Protein AF-A0A392M9M8-F1 (afdb_monomer_lite)

Structure (mmCIF, N/CA/C/O backbone):
data_AF-A0A392M9M8-F1
#
_entry.id   AF-A0A392M9M8-F1
#
loop_
_atom_site.group_PDB
_atom_site.id
_atom_site.type_symbol
_atom_site.label_atom_id
_atom_site.label_alt_id
_atom_site.label_comp_id
_atom_site.label_asym_id
_atom_site.label_entity_id
_atom_site.label_seq_id
_atom_site.pdbx_PDB_ins_code
_atom_site.Cartn_x
_atom_site.Cartn_y
_atom_site.Cartn_z
_atom_site.occupancy
_atom_site.B_iso_or_equiv
_atom_site.auth_seq_id
_atom_site.auth_comp_id
_atom_site.auth_asym_id
_atom_site.auth_atom_id
_atom_site.pdbx_PDB_model_num
ATOM 1 N N . MET A 1 1 ? 6.129 -11.239 3.340 1.00 81.81 1 MET A N 1
ATOM 2 C CA . MET A 1 1 ? 4.836 -10.619 2.995 1.00 81.81 1 MET A CA 1
ATOM 3 C C . MET A 1 1 ? 3.691 -11.308 3.722 1.00 81.81 1 MET A C 1
ATOM 5 O O . MET A 1 1 ? 3.156 -10.703 4.631 1.00 81.81 1 MET A O 1
ATOM 9 N N . ILE A 1 2 ? 3.399 -12.589 3.466 1.00 89.81 2 ILE A N 1
ATOM 10 C CA . ILE A 1 2 ? 2.234 -13.267 4.077 1.00 89.81 2 ILE A CA 1
ATOM 11 C C . ILE A 1 2 ? 2.321 -13.390 5.612 1.00 89.81 2 ILE A C 1
ATOM 13 O O . ILE A 1 2 ? 1.379 -13.025 6.302 1.00 89.81 2 ILE A O 1
ATOM 17 N N . LEU A 1 3 ? 3.448 -13.860 6.166 1.00 94.00 3 LEU A N 1
ATOM 18 C CA . LEU A 1 3 ? 3.598 -13.993 7.628 1.00 94.00 3 LEU A CA 1
ATOM 19 C C . LEU A 1 3 ? 3.509 -12.644 8.355 1.00 94.00 3 LEU A C 1
ATOM 21 O O . LEU A 1 3 ? 2.877 -12.552 9.401 1.00 94.00 3 LEU A O 1
ATOM 25 N N . MET A 1 4 ? 4.113 -11.605 7.771 1.00 93.81 4 MET A N 1
ATOM 26 C CA . MET A 1 4 ? 4.048 -10.239 8.294 1.00 93.81 4 MET A CA 1
ATOM 27 C C . MET A 1 4 ? 2.609 -9.722 8.278 1.00 93.81 4 MET A C 1
ATOM 29 O O . MET A 1 4 ? 2.115 -9.285 9.306 1.00 93.81 4 MET A O 1
ATOM 33 N N . TYR A 1 5 ? 1.910 -9.890 7.152 1.00 93.50 5 TYR A N 1
ATOM 34 C CA . TYR A 1 5 ? 0.508 -9.507 7.004 1.00 93.50 5 TYR A CA 1
ATOM 35 C C . TYR A 1 5 ? -0.399 -10.178 8.046 1.00 93.50 5 TYR A C 1
ATOM 37 O O . TYR A 1 5 ? -1.250 -9.516 8.633 1.00 93.50 5 TYR A O 1
ATOM 45 N N . ILE A 1 6 ? -0.205 -11.475 8.318 1.00 95.06 6 ILE A N 1
ATOM 46 C CA . ILE A 1 6 ? -0.963 -12.191 9.359 1.00 95.06 6 ILE A CA 1
ATOM 47 C C . ILE A 1 6 ? -0.688 -11.587 10.741 1.00 95.06 6 ILE A C 1
ATOM 49 O O . ILE A 1 6 ? -1.619 -11.380 11.521 1.00 95.06 6 ILE A O 1
ATOM 53 N N . PHE A 1 7 ? 0.579 -11.308 11.050 1.00 96.31 7 PHE A N 1
ATOM 54 C CA . PHE A 1 7 ? 0.972 -10.732 12.332 1.00 96.31 7 PHE A CA 1
ATOM 55 C C . PHE A 1 7 ? 0.425 -9.310 12.526 1.00 96.31 7 PHE A C 1
ATOM 57 O O . PHE A 1 7 ? -0.153 -9.021 13.572 1.00 96.31 7 PHE A O 1
ATOM 64 N N . GLU A 1 8 ? 0.549 -8.447 11.519 1.00 94.62 8 GLU A N 1
ATOM 65 C CA . GLU A 1 8 ? 0.018 -7.079 11.535 1.00 94.62 8 GLU A CA 1
ATOM 66 C C . GLU A 1 8 ? -1.507 -7.084 11.646 1.00 94.62 8 GLU A C 1
ATOM 68 O O . GLU A 1 8 ? -2.049 -6.495 12.577 1.00 94.62 8 GLU A O 1
ATOM 73 N N . SER A 1 9 ? -2.193 -7.881 10.819 1.00 94.75 9 SER A N 1
ATOM 74 C CA . SER A 1 9 ? -3.653 -8.033 10.889 1.00 94.75 9 SER A CA 1
ATOM 75 C C . SER A 1 9 ? -4.114 -8.493 12.275 1.00 94.75 9 SER A C 1
ATOM 77 O O . SER A 1 9 ? -5.142 -8.039 12.776 1.00 94.75 9 SER A O 1
ATOM 79 N N . TYR A 1 10 ? -3.358 -9.380 12.932 1.00 95.88 10 TYR A N 1
ATOM 80 C CA . TYR A 1 10 ? -3.644 -9.792 14.306 1.00 95.88 10 TYR A CA 1
ATOM 81 C C . TYR A 1 10 ? -3.527 -8.628 15.304 1.00 95.88 10 TYR A C 1
ATOM 83 O O . TYR A 1 10 ? -4.393 -8.478 16.173 1.00 95.88 10 TYR A O 1
ATOM 91 N N . LEU A 1 11 ? -2.490 -7.794 15.194 1.00 96.38 11 LEU A N 1
ATOM 92 C CA . LEU A 1 11 ? -2.337 -6.606 16.039 1.00 96.38 11 LEU A CA 1
ATOM 93 C C . LEU A 1 11 ? -3.450 -5.583 15.778 1.00 96.38 11 LEU A C 1
ATOM 95 O O . LEU A 1 11 ? -4.054 -5.086 16.734 1.00 96.38 11 LEU A O 1
ATOM 99 N N . ASP A 1 12 ? -3.788 -5.345 14.514 1.00 94.69 12 ASP A N 1
ATOM 100 C CA . ASP A 1 12 ? -4.847 -4.418 14.119 1.00 94.69 12 ASP A CA 1
ATOM 101 C C . ASP A 1 12 ? -6.214 -4.871 14.622 1.00 94.69 12 ASP A C 1
ATOM 103 O O . ASP A 1 12 ? -7.002 -4.052 15.094 1.00 94.69 12 ASP A O 1
ATOM 107 N N . LEU A 1 13 ? -6.503 -6.177 14.601 1.00 94.88 13 LEU A N 1
ATOM 108 C CA . LEU A 1 13 ? -7.739 -6.726 15.168 1.00 94.88 13 LEU A CA 1
ATOM 109 C C . LEU A 1 13 ? -7.848 -6.437 16.667 1.00 94.88 13 LEU A C 1
ATOM 111 O O . LEU A 1 13 ? -8.922 -6.072 17.157 1.00 94.88 13 LEU A O 1
ATOM 115 N N . ARG A 1 14 ? -6.738 -6.551 17.403 1.00 94.38 14 ARG A N 1
ATOM 116 C CA . ARG A 1 14 ? -6.704 -6.213 18.833 1.00 94.38 14 ARG A CA 1
ATOM 117 C C . ARG A 1 14 ? -6.913 -4.721 19.060 1.00 94.38 14 ARG A C 1
ATOM 119 O O . ARG A 1 14 ? -7.665 -4.346 19.959 1.00 94.38 14 ARG A O 1
ATOM 126 N N . GLN A 1 15 ? -6.295 -3.876 18.240 1.00 94.06 15 GLN A N 1
ATOM 127 C CA . GLN A 1 15 ? -6.480 -2.429 18.312 1.00 94.06 15 GLN A CA 1
ATOM 128 C C . GLN A 1 15 ? -7.918 -2.024 17.959 1.00 94.06 15 GLN A C 1
ATOM 130 O O . GLN A 1 15 ? -8.523 -1.212 18.657 1.00 94.06 15 GLN A O 1
ATOM 135 N N . HIS A 1 16 ? -8.507 -2.644 16.940 1.00 93.38 16 HIS A N 1
ATOM 136 C CA . HIS A 1 16 ? -9.895 -2.432 16.545 1.00 93.38 16 HIS A CA 1
ATOM 137 C C . HIS A 1 16 ? -10.873 -2.831 17.659 1.00 93.38 16 HIS A C 1
ATOM 139 O O . HIS A 1 16 ? -11.834 -2.112 17.931 1.00 93.38 16 HIS A O 1
ATOM 145 N N . ALA A 1 17 ? -10.617 -3.943 18.356 1.00 91.81 17 ALA A N 1
ATOM 146 C CA . ALA A 1 17 ? -11.399 -4.337 19.527 1.00 91.81 17 ALA A CA 1
ATOM 147 C C . ALA A 1 17 ? -11.278 -3.316 20.674 1.00 91.81 17 ALA A C 1
ATOM 149 O O . ALA A 1 17 ? -12.287 -2.968 21.285 1.00 91.81 17 ALA A O 1
ATOM 150 N N . ALA A 1 18 ? -10.077 -2.788 20.930 1.00 89.56 18 ALA A N 1
ATOM 151 C CA . ALA A 1 18 ? -9.867 -1.755 21.944 1.00 89.56 18 ALA A CA 1
ATOM 152 C C . ALA A 1 18 ? -10.604 -0.443 21.608 1.00 89.56 18 ALA A C 1
ATOM 154 O O . ALA A 1 18 ? -11.206 0.162 22.491 1.00 89.56 18 ALA A O 1
ATOM 155 N N . LEU A 1 19 ? -10.634 -0.039 20.333 1.00 87.75 19 LEU A N 1
ATOM 156 C CA . LEU A 1 19 ? -11.354 1.156 19.867 1.00 87.75 19 LEU A CA 1
ATOM 157 C C . LEU A 1 19 ? -12.880 1.059 20.020 1.00 87.75 19 LEU A C 1
ATOM 159 O O . LEU A 1 19 ? -13.552 2.089 20.039 1.00 87.75 19 LEU A O 1
ATOM 163 N N . LYS A 1 20 ? -13.447 -0.147 20.141 1.00 86.06 20 LYS A N 1
ATOM 164 C CA . LYS A 1 20 ? -14.886 -0.335 20.401 1.00 86.06 20 LYS A CA 1
ATOM 165 C C . LYS A 1 20 ? -15.275 -0.043 21.848 1.00 86.06 20 LYS A C 1
ATOM 167 O O . LYS A 1 20 ? -16.460 0.142 22.119 1.00 86.06 20 LYS A O 1
ATOM 172 N N . LEU A 1 21 ? -14.314 0.000 22.772 1.00 85.31 21 LEU A N 1
ATOM 173 C CA . LEU A 1 21 ? -14.592 0.291 24.174 1.00 85.31 21 LEU A CA 1
ATOM 174 C C . LEU A 1 21 ? -15.015 1.763 24.322 1.00 85.31 21 LEU A C 1
ATOM 176 O O . LEU A 1 21 ? -14.264 2.662 23.938 1.00 85.31 21 LEU A O 1
ATOM 180 N N . PRO A 1 22 ? -16.208 2.045 24.882 1.00 76.88 22 PRO A N 1
ATOM 181 C CA . PRO A 1 22 ? -16.713 3.408 24.974 1.00 76.88 22 PRO A CA 1
ATOM 182 C C . PRO A 1 22 ? -16.149 4.199 26.160 1.00 76.88 22 PRO A C 1
ATOM 184 O O . PRO A 1 22 ? -16.511 5.357 26.350 1.00 76.88 22 PRO A O 1
ATOM 187 N N . THR A 1 23 ? -15.288 3.584 26.966 1.00 77.56 23 THR A N 1
ATOM 188 C CA . THR A 1 23 ? -14.775 4.147 28.213 1.00 77.56 23 THR A CA 1
ATOM 189 C C . THR A 1 23 ? -13.579 5.054 27.961 1.00 77.56 23 THR A C 1
ATOM 191 O O . THR A 1 23 ? -12.572 4.616 27.399 1.00 77.56 23 THR A O 1
ATOM 194 N N . LEU A 1 24 ? -13.667 6.296 28.433 1.00 76.38 24 LEU A N 1
ATOM 195 C CA . LEU A 1 24 ? -12.530 7.205 28.474 1.00 76.38 24 LEU A CA 1
ATOM 196 C C . LEU A 1 24 ? -11.500 6.693 29.505 1.00 76.38 24 LEU A C 1
ATOM 198 O O . LEU A 1 24 ? -11.888 6.269 30.596 1.00 76.38 24 LEU A O 1
ATOM 202 N N . PRO A 1 25 ? -10.192 6.715 29.206 1.00 79.69 25 PRO A N 1
ATOM 203 C CA . PRO A 1 25 ? -9.170 6.449 30.211 1.00 79.69 25 PRO A CA 1
ATOM 204 C C . PRO A 1 25 ? -9.236 7.485 31.340 1.00 79.69 25 PRO A C 1
ATOM 206 O O . PRO A 1 25 ? -9.290 8.682 31.064 1.00 79.69 25 PRO A O 1
ATOM 209 N N . LYS A 1 26 ? -9.139 7.043 32.601 1.00 78.81 26 LYS A N 1
ATOM 210 C CA . LYS A 1 26 ? -9.197 7.917 33.794 1.00 78.81 26 LYS A CA 1
ATOM 211 C C . LYS A 1 26 ? -8.196 9.078 33.769 1.00 78.81 26 LYS A C 1
ATOM 213 O O . LYS A 1 26 ? -8.441 10.120 34.355 1.00 78.81 26 LYS A O 1
ATOM 218 N N . SER A 1 27 ? -7.064 8.906 33.088 1.00 80.88 27 SER A N 1
ATOM 219 C CA . SER A 1 27 ? -6.041 9.944 32.920 1.00 80.88 27 SER A CA 1
ATOM 220 C C . SER A 1 27 ? -6.447 11.079 31.972 1.00 80.88 27 SER A C 1
ATOM 222 O O . SER A 1 27 ? -5.798 12.121 31.970 1.00 80.88 27 SER A O 1
ATOM 224 N N . LEU A 1 28 ? -7.480 10.881 31.151 1.00 77.62 28 LEU A N 1
ATOM 225 C CA . LEU A 1 28 ? -7.978 11.849 30.168 1.00 77.62 28 LEU A CA 1
ATOM 226 C C . LEU A 1 28 ? -9.310 12.485 30.591 1.00 77.62 28 LEU A C 1
ATOM 228 O O . LEU A 1 28 ? -9.779 13.417 29.929 1.00 77.62 28 LEU A O 1
ATOM 232 N N . GLU A 1 29 ? -9.904 12.012 31.691 1.00 77.31 29 GLU A N 1
ATOM 233 C CA . GLU A 1 29 ? -11.092 12.609 32.301 1.00 77.31 29 GLU A CA 1
ATOM 234 C C . GLU A 1 29 ? -10.795 14.063 32.704 1.00 77.31 29 GLU A C 1
ATOM 236 O O . GLU A 1 29 ? -9.827 14.353 33.401 1.00 77.31 29 GLU A O 1
ATOM 241 N N . GLY A 1 30 ? -11.604 15.003 32.206 1.00 78.38 30 GLY A N 1
ATOM 242 C CA . GLY A 1 30 ? -11.430 16.442 32.443 1.00 78.38 30 GLY A CA 1
ATOM 243 C C . GLY A 1 30 ? -10.479 17.164 31.476 1.00 78.38 30 GLY A C 1
ATOM 244 O O . GLY A 1 30 ? -10.534 18.388 31.397 1.00 78.38 30 GLY A O 1
ATOM 245 N N . VAL A 1 31 ? -9.666 16.442 30.691 1.00 84.50 31 VAL A N 1
ATOM 246 C CA . VAL A 1 31 ? -8.798 17.029 29.644 1.00 84.50 31 VAL A CA 1
ATOM 247 C C . VAL A 1 31 ? -9.516 17.080 28.294 1.00 84.50 31 VAL A C 1
ATOM 249 O O . VAL A 1 31 ? -9.355 18.027 27.522 1.00 84.50 31 VAL A O 1
ATOM 252 N N . ILE A 1 32 ? -10.324 16.059 28.001 1.00 83.75 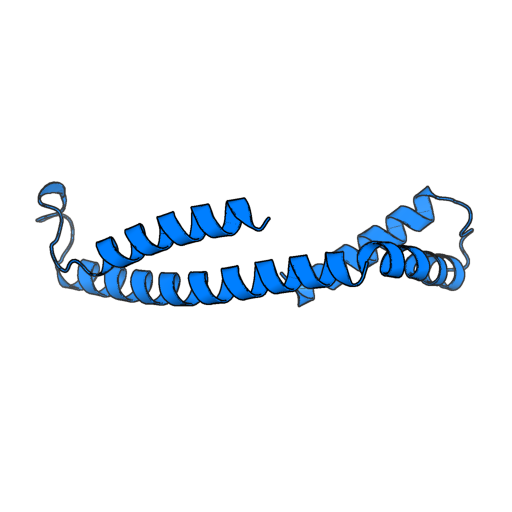32 ILE A N 1
ATOM 253 C CA . ILE A 1 32 ? -11.056 15.918 26.739 1.00 83.75 32 ILE A CA 1
ATOM 254 C C . ILE A 1 32 ? -12.549 15.796 27.050 1.00 83.75 32 ILE A C 1
ATOM 256 O O . ILE A 1 32 ? -12.948 15.052 27.943 1.00 83.75 32 ILE A O 1
ATOM 260 N N . SER A 1 33 ? -13.388 16.524 26.307 1.00 85.88 33 SER A N 1
ATOM 261 C CA . SER A 1 33 ? -14.839 16.368 26.409 1.00 85.88 33 SER A CA 1
ATOM 262 C C . SER A 1 33 ? -15.287 15.029 25.819 1.00 85.88 33 SER A C 1
ATOM 264 O O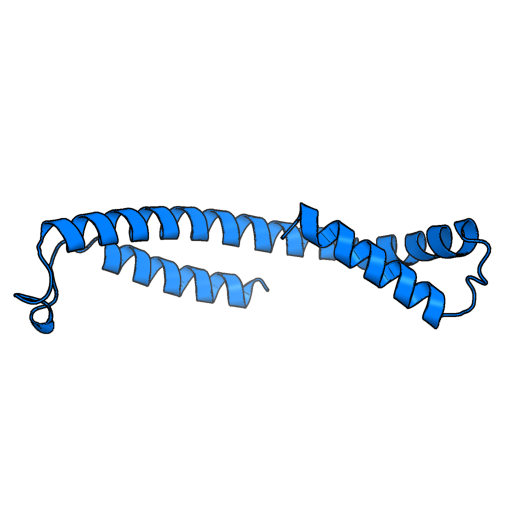 . SER A 1 33 ? -14.743 14.567 24.813 1.00 85.88 33 SER A O 1
ATOM 266 N N . GLN A 1 34 ? -16.330 14.437 26.402 1.00 84.50 34 GLN A N 1
ATOM 267 C CA . GLN A 1 34 ? -16.895 13.167 25.933 1.00 84.50 34 GLN A CA 1
ATOM 268 C C . GLN A 1 34 ? -17.255 13.206 24.436 1.00 84.50 34 GLN A C 1
ATOM 270 O O . GLN A 1 34 ? -16.948 12.277 23.695 1.00 84.50 34 GLN A O 1
ATOM 275 N N . GLU A 1 35 ? -17.804 14.327 23.960 1.00 88.00 35 GLU A N 1
ATOM 276 C CA . GLU A 1 35 ? -18.149 14.527 22.548 1.00 88.00 35 GLU A CA 1
ATOM 277 C C . GLU A 1 35 ? -16.922 14.439 21.616 1.00 88.00 35 GLU A C 1
ATOM 279 O O . GLU A 1 35 ? -16.971 13.796 20.564 1.00 88.00 35 GLU A O 1
ATOM 284 N N . LYS A 1 36 ? -15.790 15.057 21.993 1.00 87.56 36 LYS A N 1
ATOM 285 C CA . LYS A 1 36 ? -14.549 14.992 21.199 1.00 87.56 36 LYS A CA 1
ATOM 286 C C . LYS A 1 36 ? -13.962 13.584 21.186 1.00 87.56 36 LYS A C 1
ATOM 288 O O . LYS A 1 36 ? -13.432 13.160 20.155 1.00 87.56 36 LYS A O 1
ATOM 293 N N . PHE A 1 37 ? -14.055 12.869 22.306 1.00 88.00 37 PHE A N 1
ATOM 294 C CA . PHE A 1 37 ? -13.631 11.476 22.384 1.00 88.00 37 PHE A CA 1
ATOM 295 C C . PHE A 1 37 ? -14.463 10.588 21.453 1.00 88.00 37 PHE A C 1
ATOM 297 O O . PHE A 1 37 ? -13.896 9.850 20.650 1.00 88.00 37 PHE A O 1
ATOM 304 N N . GLU A 1 38 ? -15.789 10.708 21.486 1.00 88.94 38 GLU A N 1
ATOM 305 C CA . GLU A 1 38 ? -16.686 9.910 20.645 1.00 88.94 38 GLU A CA 1
ATOM 306 C C . GLU A 1 38 ? -16.476 10.170 19.153 1.00 88.94 38 GLU A C 1
ATOM 308 O O . GLU A 1 38 ? -16.355 9.214 18.384 1.00 88.94 38 GLU A O 1
ATOM 313 N N . LYS A 1 39 ? -16.331 11.439 18.747 1.00 90.81 39 LYS A N 1
ATOM 314 C CA . LYS A 1 39 ? -15.995 11.802 17.359 1.00 90.81 39 LYS A CA 1
ATOM 315 C C . LYS A 1 39 ? -14.653 11.206 16.918 1.00 90.81 39 LYS A C 1
ATOM 317 O O . LYS A 1 39 ? -14.561 10.627 15.837 1.00 90.81 39 LYS A O 1
ATOM 322 N N . SER A 1 40 ? -13.624 11.298 17.762 1.00 90.38 40 SER A N 1
ATOM 323 C CA . SER A 1 40 ? -12.291 10.747 17.461 1.00 90.38 40 SER A CA 1
ATOM 324 C C . SER A 1 40 ? -12.298 9.217 17.387 1.00 90.38 40 SER A C 1
ATOM 326 O O . SER A 1 40 ? -11.609 8.628 16.551 1.00 90.38 40 SER A O 1
ATOM 328 N N . ARG A 1 41 ? -13.093 8.565 18.245 1.00 90.44 41 ARG A N 1
ATOM 329 C CA . ARG A 1 41 ? -13.283 7.110 18.264 1.00 90.44 41 ARG A CA 1
ATOM 330 C C . ARG A 1 41 ? -13.994 6.629 17.004 1.00 90.44 41 ARG A C 1
ATOM 332 O O . ARG A 1 41 ? -13.514 5.688 16.383 1.00 90.44 41 ARG A O 1
ATOM 339 N N . ALA A 1 42 ? -15.085 7.289 16.611 1.00 91.50 42 ALA A N 1
ATOM 340 C CA . ALA A 1 42 ? -15.807 6.980 15.378 1.00 91.50 42 ALA A CA 1
ATOM 341 C C . ALA A 1 42 ? -14.881 7.079 14.155 1.00 91.50 42 ALA A C 1
ATOM 343 O O . ALA A 1 42 ? -14.737 6.108 13.419 1.00 91.50 42 ALA A O 1
ATOM 344 N N . TYR A 1 43 ? -14.133 8.183 14.029 1.00 93.75 43 TYR A N 1
ATOM 345 C CA . TYR A 1 43 ? -13.145 8.344 12.958 1.00 93.75 43 TYR A CA 1
ATOM 346 C C . TYR A 1 43 ? -12.064 7.249 12.972 1.00 93.75 43 TYR A C 1
ATOM 348 O O . TYR A 1 43 ? -11.674 6.732 11.927 1.00 93.75 43 TYR A O 1
ATOM 356 N N . SER A 1 44 ? -11.581 6.868 14.156 1.00 92.38 44 SER A N 1
ATOM 357 C CA . SER A 1 44 ? -10.560 5.823 14.296 1.00 92.38 44 SER A CA 1
ATOM 358 C C . SER A 1 44 ? -11.089 4.432 13.928 1.00 92.38 44 SER A C 1
ATOM 360 O O . SER A 1 44 ? -10.337 3.626 13.378 1.00 92.38 44 SER A O 1
ATOM 362 N N . LEU A 1 45 ? -12.370 4.149 14.187 1.00 93.19 45 LEU A N 1
ATOM 363 C CA . LEU A 1 45 ? -13.033 2.919 13.744 1.00 93.19 45 LEU A CA 1
ATOM 364 C C . LEU A 1 45 ? -13.170 2.885 12.221 1.00 93.19 45 LEU A C 1
ATOM 366 O O . LEU A 1 45 ? -12.779 1.889 11.612 1.00 93.19 45 LEU A O 1
ATOM 370 N N . ASP A 1 46 ? -13.629 3.974 11.608 1.00 95.31 46 ASP A N 1
ATOM 371 C CA . ASP A 1 46 ? -13.743 4.078 10.148 1.00 95.31 46 ASP A CA 1
ATOM 372 C C . ASP A 1 46 ? -12.375 3.924 9.472 1.00 95.31 46 ASP A C 1
ATOM 374 O O . ASP A 1 46 ? -12.212 3.146 8.527 1.00 95.31 46 ASP A O 1
ATOM 378 N N . LYS A 1 47 ? -11.349 4.588 10.016 1.00 94.44 47 LYS A N 1
ATOM 379 C CA . LYS A 1 47 ? -9.964 4.449 9.554 1.00 94.44 47 LYS A CA 1
ATOM 380 C C . LYS A 1 47 ? -9.463 3.011 9.679 1.00 94.44 47 LYS A C 1
ATOM 382 O O . LYS A 1 47 ? -8.784 2.526 8.778 1.00 94.44 47 LYS A O 1
ATOM 387 N N . SER A 1 48 ? -9.791 2.326 10.773 1.00 94.62 48 SER A N 1
ATOM 388 C CA . SER A 1 48 ? -9.422 0.924 10.977 1.00 94.62 48 SER A CA 1
ATOM 389 C C . SER A 1 48 ? -10.106 0.005 9.958 1.00 94.62 48 SER A C 1
ATOM 391 O O . SER A 1 48 ? -9.438 -0.849 9.383 1.00 94.62 48 SER A O 1
ATOM 393 N N . HIS A 1 49 ? -11.392 0.216 9.658 1.00 93.12 49 HIS A N 1
ATOM 394 C CA . HIS A 1 49 ? -12.090 -0.525 8.602 1.00 93.12 49 HIS A CA 1
ATOM 395 C C . HIS A 1 49 ? -11.436 -0.334 7.231 1.00 93.12 49 HIS A C 1
ATOM 397 O O . HIS A 1 49 ? -11.167 -1.318 6.541 1.00 93.12 49 HIS A O 1
ATOM 403 N N . PHE A 1 50 ? -11.133 0.913 6.862 1.00 95.19 50 PHE A N 1
ATOM 404 C CA . PHE A 1 50 ? -10.416 1.204 5.622 1.00 95.19 50 PHE A CA 1
ATOM 405 C C . PHE A 1 50 ? -9.037 0.536 5.598 1.00 95.19 50 PHE A C 1
ATOM 407 O O . PHE A 1 50 ? -8.672 -0.074 4.596 1.00 95.19 50 PHE A O 1
ATOM 414 N N . HIS A 1 51 ? -8.299 0.591 6.710 1.00 94.69 51 HIS A N 1
ATOM 415 C CA . HIS A 1 51 ? -6.976 -0.015 6.821 1.00 94.69 51 HIS A CA 1
ATOM 416 C C . HIS A 1 51 ? -6.996 -1.525 6.551 1.00 94.69 51 HIS A C 1
ATOM 418 O O . HIS A 1 51 ? -6.168 -2.000 5.779 1.00 94.69 51 HIS A O 1
ATOM 424 N N . PHE A 1 52 ? -7.965 -2.268 7.098 1.00 94.25 52 PHE A N 1
ATOM 425 C CA . PHE A 1 52 ? -8.081 -3.707 6.834 1.00 94.25 52 PHE A CA 1
ATOM 426 C C . PHE A 1 52 ? -8.296 -4.021 5.350 1.00 94.25 52 PHE A C 1
ATOM 428 O O . PHE A 1 52 ? -7.655 -4.923 4.809 1.00 94.25 52 PHE A O 1
ATOM 435 N N . VAL A 1 53 ? -9.185 -3.275 4.685 1.00 95.75 53 VAL A N 1
ATOM 436 C CA . VAL A 1 53 ? -9.456 -3.459 3.250 1.00 95.75 53 VAL A CA 1
ATOM 437 C C . VAL A 1 53 ? -8.222 -3.101 2.430 1.00 95.75 53 VAL A C 1
ATOM 439 O O . VAL A 1 53 ? -7.821 -3.871 1.559 1.00 95.75 53 VAL A O 1
ATOM 442 N N . HIS A 1 54 ? -7.592 -1.969 2.742 1.00 94.06 54 HIS A N 1
ATOM 443 C CA . HIS A 1 54 ? -6.372 -1.520 2.086 1.00 94.06 54 HIS A CA 1
ATOM 444 C C . HIS A 1 54 ? -5.259 -2.568 2.209 1.00 94.06 54 HIS A C 1
ATOM 446 O O . HIS A 1 54 ? -4.740 -3.023 1.195 1.00 94.06 54 HIS A O 1
ATOM 452 N N . ALA A 1 55 ? -4.954 -3.028 3.427 1.00 93.69 55 ALA A N 1
ATOM 453 C CA . ALA A 1 55 ? -3.919 -4.029 3.678 1.00 93.69 55 ALA A CA 1
ATOM 454 C C . ALA A 1 55 ? -4.179 -5.345 2.923 1.00 93.69 55 ALA A C 1
ATOM 456 O O . ALA A 1 55 ? -3.249 -5.944 2.378 1.00 93.69 55 ALA A O 1
ATOM 457 N N . PHE A 1 56 ? -5.441 -5.779 2.841 1.00 93.75 56 PHE A N 1
ATOM 458 C CA . PHE A 1 56 ? -5.824 -6.959 2.063 1.00 93.75 56 PHE A CA 1
ATOM 459 C C . PHE A 1 56 ? -5.590 -6.774 0.554 1.00 93.75 56 PHE A C 1
ATOM 461 O O . PHE A 1 56 ? -5.030 -7.651 -0.106 1.00 93.75 56 PHE A O 1
ATOM 468 N N . VAL A 1 57 ? -5.982 -5.628 -0.005 1.00 93.94 57 VAL A N 1
ATOM 469 C CA . VAL A 1 57 ? -5.746 -5.326 -1.425 1.00 93.94 57 VAL A CA 1
ATOM 470 C C . VAL A 1 57 ? -4.246 -5.232 -1.716 1.00 93.94 57 VAL A C 1
ATOM 472 O O . VAL A 1 57 ? -3.797 -5.767 -2.732 1.00 93.94 57 VAL A O 1
ATOM 475 N N . THR A 1 58 ? -3.456 -4.639 -0.817 1.00 92.31 58 THR A N 1
ATOM 476 C CA . THR A 1 58 ? -1.995 -4.557 -0.949 1.00 92.31 58 THR A CA 1
ATOM 477 C C . THR A 1 58 ? -1.362 -5.946 -1.026 1.00 92.31 58 THR A C 1
ATOM 479 O O . THR A 1 58 ? -0.668 -6.235 -1.998 1.00 92.31 58 THR A O 1
ATOM 482 N N . ILE A 1 59 ? -1.651 -6.854 -0.082 1.00 94.56 59 ILE A N 1
ATOM 483 C CA . ILE A 1 59 ? -1.034 -8.193 -0.099 1.00 94.56 59 ILE A CA 1
ATOM 484 C C . ILE A 1 59 ? -1.446 -9.009 -1.333 1.00 94.56 59 ILE A C 1
ATOM 486 O O . ILE A 1 59 ? -0.624 -9.737 -1.894 1.00 94.56 59 ILE A O 1
ATOM 490 N N . MET A 1 60 ? -2.693 -8.867 -1.792 1.00 93.75 60 MET A N 1
ATOM 491 C CA . MET A 1 60 ? -3.173 -9.504 -3.023 1.00 93.75 60 MET A CA 1
ATOM 492 C C . MET A 1 60 ? -2.456 -8.960 -4.261 1.00 93.75 60 MET A 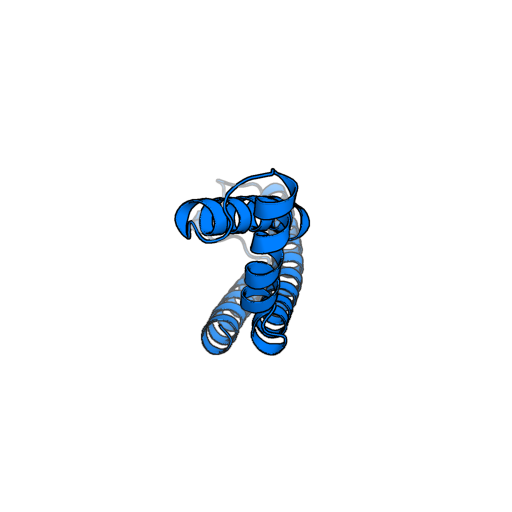C 1
ATOM 494 O O . MET A 1 60 ? -2.088 -9.726 -5.156 1.00 93.75 60 MET A O 1
ATOM 498 N N . THR A 1 61 ? -2.228 -7.651 -4.300 1.00 91.94 61 THR A N 1
ATOM 499 C CA . THR A 1 61 ? -1.495 -6.980 -5.377 1.00 91.94 61 THR A CA 1
ATOM 500 C C . THR A 1 61 ? -0.046 -7.439 -5.409 1.00 91.94 61 THR A C 1
ATOM 502 O O . THR A 1 61 ? 0.423 -7.889 -6.454 1.00 91.94 61 THR A O 1
ATOM 505 N N . ASP A 1 62 ? 0.637 -7.431 -4.266 1.00 92.00 62 ASP A N 1
ATOM 506 C CA . ASP A 1 62 ? 2.021 -7.891 -4.150 1.00 92.00 62 ASP A CA 1
ATOM 507 C C . ASP A 1 62 ? 2.159 -9.356 -4.574 1.00 92.00 62 ASP A C 1
ATOM 509 O O . ASP A 1 62 ? 3.048 -9.713 -5.354 1.00 92.00 62 ASP A O 1
ATOM 513 N N . ALA A 1 63 ? 1.242 -10.214 -4.114 1.00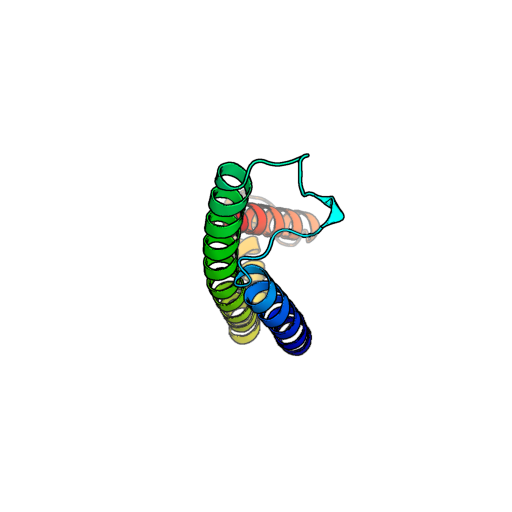 93.62 63 ALA A N 1
ATOM 514 C CA . ALA A 1 63 ? 1.204 -11.618 -4.508 1.00 93.62 63 ALA A CA 1
ATOM 515 C C . ALA A 1 63 ? 1.009 -11.774 -6.023 1.00 93.62 63 ALA A C 1
ATOM 517 O O . ALA A 1 63 ? 1.696 -12.583 -6.644 1.00 93.62 63 ALA A O 1
ATOM 518 N N . THR A 1 64 ? 0.131 -10.972 -6.628 1.00 92.81 64 THR A N 1
ATOM 519 C CA . THR A 1 64 ? -0.135 -10.962 -8.076 1.00 92.81 64 THR A CA 1
ATOM 520 C C . THR A 1 64 ? 1.093 -10.499 -8.865 1.00 92.81 64 THR A C 1
ATOM 522 O O . THR A 1 64 ? 1.502 -11.171 -9.814 1.00 92.81 64 THR A O 1
ATOM 525 N N . ILE A 1 65 ? 1.736 -9.402 -8.450 1.00 92.44 65 ILE A N 1
ATOM 526 C CA . ILE A 1 65 ? 2.957 -8.864 -9.071 1.00 92.44 65 ILE A CA 1
ATOM 527 C C . ILE A 1 65 ? 4.067 -9.920 -9.090 1.00 92.44 65 ILE A C 1
ATOM 529 O O . ILE A 1 65 ? 4.727 -10.113 -10.118 1.00 92.44 65 ILE A O 1
ATOM 533 N N . LEU A 1 66 ? 4.253 -10.627 -7.973 1.00 92.75 66 LEU A N 1
ATOM 534 C CA . LEU A 1 66 ? 5.257 -11.682 -7.856 1.00 92.75 66 LEU A CA 1
ATOM 535 C C . LEU A 1 66 ? 4.878 -12.932 -8.657 1.00 92.75 66 LEU A C 1
ATOM 537 O O . LEU A 1 66 ? 5.713 -13.456 -9.396 1.00 92.75 66 LEU A O 1
ATOM 541 N N . TYR A 1 67 ? 3.629 -13.390 -8.550 1.00 94.50 67 TYR A N 1
ATOM 542 C CA . TYR A 1 67 ? 3.145 -14.597 -9.220 1.00 94.50 67 TYR A CA 1
ATOM 543 C C . TYR A 1 67 ? 3.238 -14.480 -10.745 1.00 94.50 67 TYR A C 1
ATOM 545 O O . TYR A 1 67 ? 3.799 -15.358 -11.402 1.00 94.50 67 TYR A O 1
ATOM 553 N N . PHE A 1 68 ? 2.776 -13.361 -11.310 1.00 95.25 68 PHE A N 1
ATOM 554 C CA . PHE A 1 68 ? 2.833 -13.108 -12.752 1.00 95.25 68 PHE A CA 1
ATOM 555 C C . PHE A 1 68 ? 4.186 -12.574 -13.232 1.00 95.25 68 PHE A C 1
ATOM 557 O O . PHE A 1 68 ? 4.356 -12.338 -14.429 1.00 95.25 68 PHE A O 1
ATOM 564 N N . ARG A 1 69 ? 5.166 -12.400 -12.332 1.00 94.25 69 ARG A N 1
ATOM 565 C CA . ARG A 1 69 ? 6.498 -11.860 -12.652 1.00 94.25 69 ARG A CA 1
ATOM 566 C C . ARG A 1 69 ? 6.405 -10.527 -13.401 1.00 94.25 69 ARG A C 1
ATOM 568 O O . ARG A 1 69 ? 7.120 -10.297 -14.381 1.00 94.25 69 ARG A O 1
ATOM 575 N N . VAL A 1 70 ? 5.536 -9.643 -12.912 1.00 92.69 70 VAL A N 1
ATOM 576 C CA . VAL A 1 70 ? 5.281 -8.331 -13.522 1.00 92.69 70 VAL A CA 1
ATOM 577 C C . VAL A 1 70 ? 6.565 -7.504 -13.573 1.00 92.69 70 VAL A C 1
ATOM 579 O O . VAL A 1 70 ? 6.828 -6.880 -14.591 1.00 92.69 70 VAL A O 1
ATOM 582 N N . LEU A 1 71 ? 7.418 -7.568 -12.542 1.00 91.31 71 LEU A N 1
ATOM 583 C CA . LEU A 1 71 ? 8.697 -6.843 -12.507 1.00 91.31 71 LEU A CA 1
ATOM 584 C C . LEU A 1 71 ? 9.665 -7.268 -13.638 1.00 91.31 71 LEU A C 1
ATOM 586 O O . LEU A 1 71 ? 10.063 -6.399 -14.412 1.00 91.31 71 LEU A O 1
ATOM 590 N N . PRO A 1 72 ? 10.006 -8.564 -13.827 1.00 92.50 72 PRO A N 1
ATOM 591 C CA . PRO A 1 72 ? 10.779 -9.005 -14.993 1.00 92.50 72 PRO A CA 1
ATOM 592 C C . PRO A 1 72 ? 10.142 -8.673 -16.346 1.00 92.50 72 PRO A C 1
ATOM 594 O O . PRO A 1 72 ? 10.847 -8.378 -17.310 1.00 92.50 72 PRO A O 1
ATOM 597 N N . TRP A 1 73 ? 8.813 -8.743 -16.448 1.00 92.56 73 TRP A N 1
ATOM 598 C CA . TRP A 1 73 ? 8.111 -8.355 -17.671 1.00 92.56 73 TRP A CA 1
ATOM 599 C C . TRP A 1 73 ? 8.254 -6.853 -17.950 1.00 92.56 73 TRP A C 1
ATOM 601 O O . TRP A 1 73 ? 8.535 -6.459 -19.082 1.00 92.56 73 TRP A O 1
ATOM 611 N N . PHE A 1 74 ? 8.126 -6.029 -16.911 1.00 92.06 74 PHE A N 1
ATOM 612 C CA . PHE A 1 74 ? 8.263 -4.581 -16.990 1.00 92.06 74 PHE A CA 1
ATOM 613 C C . PHE A 1 74 ? 9.693 -4.171 -17.353 1.00 92.06 74 PHE A C 1
ATOM 615 O O . PHE A 1 74 ? 9.883 -3.311 -18.207 1.00 92.06 74 PHE A O 1
ATOM 622 N N . TRP A 1 75 ? 10.691 -4.873 -16.812 1.00 91.88 75 TRP A N 1
ATOM 623 C CA . TRP A 1 75 ? 12.093 -4.740 -17.213 1.00 91.88 75 TRP A CA 1
ATOM 624 C C . TRP A 1 75 ? 12.294 -4.999 -18.713 1.00 91.88 75 TRP A C 1
ATOM 626 O O . TRP A 1 75 ? 12.859 -4.189 -19.435 1.00 91.88 75 TRP A O 1
ATOM 636 N N . LYS A 1 76 ? 11.734 -6.077 -19.268 1.00 90.19 76 LYS A N 1
ATOM 637 C CA . LYS A 1 76 ? 11.823 -6.296 -20.726 1.00 90.19 76 LYS A CA 1
ATOM 638 C C . LYS A 1 76 ? 11.156 -5.181 -21.540 1.00 90.19 76 LYS A C 1
ATOM 640 O O . LYS A 1 76 ? 11.545 -4.925 -22.674 1.00 90.19 76 LYS A O 1
ATOM 645 N N . LYS A 1 77 ? 10.140 -4.513 -20.987 1.00 89.19 77 LYS A N 1
ATOM 646 C CA . LYS A 1 77 ? 9.466 -3.390 -21.650 1.00 89.19 77 LYS A CA 1
ATOM 647 C C . LYS A 1 77 ? 10.248 -2.079 -21.570 1.00 89.19 77 LYS A C 1
ATOM 649 O O . LYS A 1 77 ? 10.109 -1.281 -22.498 1.00 89.19 77 LYS A O 1
ATOM 654 N N . SER A 1 78 ? 11.092 -1.863 -20.557 1.00 88.38 78 SER A N 1
ATOM 655 C CA . SER A 1 78 ? 11.939 -0.661 -20.493 1.00 88.38 78 SER A CA 1
ATOM 656 C C . SER A 1 78 ? 12.939 -0.574 -21.644 1.00 88.38 78 SER A C 1
ATOM 658 O O . SER A 1 78 ? 13.233 0.531 -22.090 1.00 88.38 78 SER A O 1
ATOM 660 N N . GLU A 1 79 ? 13.363 -1.702 -22.216 1.00 84.56 79 GLU A N 1
ATOM 661 C CA . GLU A 1 79 ? 14.173 -1.723 -23.444 1.00 84.56 79 GLU A CA 1
ATOM 662 C C . GLU A 1 79 ? 13.476 -1.006 -24.612 1.00 84.56 79 GLU A C 1
ATOM 664 O O . GLU A 1 79 ? 14.081 -0.224 -25.348 1.00 84.56 79 GLU A O 1
ATOM 669 N N . GLY A 1 80 ? 12.163 -1.219 -24.737 1.00 81.94 8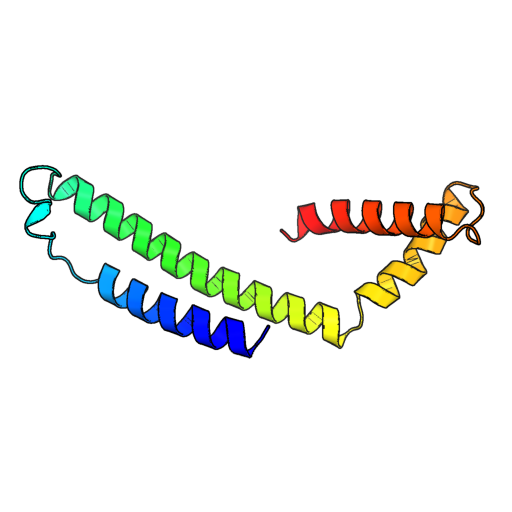0 GLY A N 1
ATOM 670 C CA . GLY A 1 80 ? 11.327 -0.556 -25.734 1.00 81.94 80 GLY A CA 1
ATOM 671 C C . GLY A 1 80 ? 11.299 0.961 -25.554 1.00 81.94 80 GLY A C 1
ATOM 672 O O . GLY A 1 80 ? 11.330 1.696 -26.532 1.00 81.94 80 GLY A O 1
ATOM 673 N N . LEU A 1 81 ? 11.295 1.454 -24.314 1.00 80.75 81 LEU A N 1
ATOM 674 C CA . LEU A 1 81 ? 11.315 2.895 -24.038 1.00 80.75 81 LEU A CA 1
ATOM 675 C C . LEU A 1 81 ? 12.664 3.531 -24.396 1.00 80.75 81 LEU A C 1
ATOM 677 O O . LEU A 1 81 ? 12.692 4.621 -24.963 1.00 80.75 81 LEU A O 1
ATOM 681 N N . VAL A 1 82 ? 13.772 2.843 -24.108 1.00 85.00 82 VAL A N 1
ATOM 682 C CA . VAL A 1 82 ? 15.124 3.320 -24.445 1.00 85.00 82 VAL A CA 1
ATOM 683 C C . VAL A 1 82 ? 15.330 3.353 -25.961 1.00 85.00 82 VAL A C 1
ATOM 685 O O . VAL A 1 82 ? 15.800 4.359 -26.495 1.00 85.00 82 VAL A O 1
ATOM 688 N N . THR A 1 83 ? 14.913 2.298 -26.667 1.00 83.69 83 THR A N 1
ATOM 689 C CA . THR A 1 83 ? 14.992 2.239 -28.138 1.00 83.69 83 THR A CA 1
ATOM 690 C C . THR A 1 83 ? 14.084 3.267 -28.817 1.00 83.69 83 THR A C 1
ATOM 692 O O . THR A 1 83 ? 14.514 3.908 -29.775 1.00 83.69 83 THR A O 1
ATOM 695 N N . LEU A 1 84 ? 12.869 3.503 -28.303 1.00 81.25 84 LEU A N 1
ATOM 696 C CA . LEU A 1 84 ? 11.971 4.558 -28.796 1.00 81.25 84 LEU A CA 1
ATOM 697 C C . LEU A 1 84 ? 12.553 5.966 -28.616 1.00 81.25 84 LEU A C 1
ATOM 699 O O . LEU A 1 84 ? 12.320 6.834 -29.454 1.00 81.25 84 LEU A O 1
ATOM 703 N N . ALA A 1 85 ? 13.332 6.191 -27.558 1.00 82.38 85 ALA A N 1
ATOM 704 C CA . ALA A 1 85 ? 14.056 7.443 -27.344 1.00 82.38 85 ALA A CA 1
ATOM 705 C C . ALA A 1 85 ? 15.311 7.587 -28.235 1.00 82.38 85 ALA A C 1
ATOM 707 O O . ALA A 1 85 ? 16.009 8.596 -28.141 1.00 82.38 85 ALA A O 1
ATOM 708 N N . GLY A 1 86 ? 15.617 6.598 -29.088 1.00 82.81 86 GLY A N 1
ATOM 709 C CA . GLY A 1 86 ? 16.804 6.586 -29.950 1.00 82.81 86 GLY A CA 1
ATOM 710 C C . GLY A 1 86 ? 18.115 6.345 -29.196 1.00 82.81 86 GLY A C 1
ATOM 711 O O . GLY A 1 86 ? 19.190 6.650 -29.712 1.00 82.81 86 GLY A O 1
ATOM 712 N N . LEU A 1 87 ? 18.037 5.832 -27.967 1.00 81.62 87 LEU A N 1
ATOM 713 C CA . LEU A 1 87 ? 19.183 5.595 -27.096 1.00 81.62 87 LEU A CA 1
ATOM 714 C C . LEU A 1 87 ? 19.649 4.135 -27.186 1.00 81.62 87 LEU A C 1
ATOM 716 O O . LEU A 1 87 ? 18.876 3.234 -27.513 1.00 81.62 87 LEU A O 1
ATOM 720 N N . ASN A 1 88 ? 20.927 3.891 -26.880 1.00 79.88 88 ASN A N 1
ATOM 721 C CA . ASN A 1 88 ? 21.477 2.537 -26.891 1.00 79.88 88 ASN A CA 1
ATOM 722 C C . ASN A 1 88 ? 20.885 1.707 -25.741 1.00 79.88 88 ASN A C 1
ATOM 724 O O . ASN A 1 88 ? 21.182 1.954 -24.571 1.00 79.88 88 ASN A O 1
ATOM 728 N N . ALA A 1 89 ? 20.079 0.709 -26.095 1.00 72.00 89 ALA A N 1
ATOM 729 C CA . ALA A 1 89 ? 19.435 -0.199 -25.157 1.00 72.00 89 ALA A CA 1
ATOM 730 C C . ALA A 1 89 ? 20.389 -1.207 -24.499 1.00 72.00 89 ALA A C 1
ATOM 732 O O . ALA A 1 89 ? 20.052 -1.733 -23.440 1.00 72.00 89 ALA A O 1
ATOM 733 N N . GLU A 1 90 ? 21.585 -1.421 -25.059 1.00 77.62 90 GLU A N 1
ATOM 734 C CA . GLU A 1 90 ? 22.626 -2.243 -24.425 1.00 77.62 90 GLU A CA 1
ATOM 735 C C . GLU A 1 90 ? 23.303 -1.531 -23.245 1.00 77.62 90 GLU A C 1
ATOM 737 O O . GLU A 1 90 ? 24.004 -2.154 -22.450 1.00 77.62 90 GLU A O 1
ATOM 742 N N . ASN A 1 91 ? 23.091 -0.217 -23.094 1.00 86.69 91 ASN A N 1
ATOM 743 C CA . ASN A 1 91 ? 23.549 0.499 -21.914 1.00 86.69 91 ASN A CA 1
ATOM 744 C C . ASN A 1 91 ? 22.608 0.220 -20.731 1.00 86.69 91 ASN A C 1
ATOM 746 O O . ASN A 1 91 ? 21.543 0.833 -20.601 1.00 86.69 91 ASN A O 1
ATOM 750 N N . GLU A 1 92 ? 23.037 -0.669 -19.834 1.00 86.69 92 GLU A N 1
ATOM 751 C CA . GLU A 1 92 ? 22.277 -1.073 -18.644 1.00 86.69 92 GLU A CA 1
ATOM 752 C C . GLU A 1 92 ? 21.872 0.105 -17.742 1.00 86.69 92 GLU A C 1
ATOM 754 O O . GLU A 1 92 ? 20.822 0.054 -17.094 1.00 86.69 92 GLU A O 1
ATOM 759 N N . ILE A 1 93 ? 22.643 1.201 -17.724 1.00 90.19 93 ILE A N 1
ATOM 760 C CA . ILE A 1 93 ? 22.305 2.395 -16.934 1.00 90.19 93 ILE A CA 1
ATOM 761 C C . ILE A 1 93 ? 21.051 3.062 -17.504 1.00 90.19 93 ILE A C 1
ATOM 763 O O . ILE A 1 93 ? 20.118 3.364 -16.760 1.00 90.19 93 ILE A O 1
ATOM 767 N N . LEU A 1 94 ? 20.998 3.263 -18.824 1.00 87.88 94 LEU A N 1
ATOM 768 C CA . LEU A 1 94 ? 19.840 3.872 -19.488 1.00 87.88 94 LEU A CA 1
ATOM 769 C C . LEU A 1 94 ? 18.604 2.976 -19.378 1.00 87.88 94 LEU A C 1
ATOM 771 O O . LEU A 1 94 ? 17.505 3.472 -19.130 1.00 87.88 94 LEU A O 1
ATOM 775 N N . HIS A 1 95 ? 18.798 1.660 -19.479 1.00 88.69 95 HIS A N 1
ATOM 776 C CA . HIS A 1 95 ? 17.745 0.676 -19.250 1.00 88.69 95 HIS A CA 1
ATOM 777 C C . HIS A 1 95 ? 17.174 0.770 -17.828 1.00 88.69 95 HIS A C 1
ATOM 779 O O . HIS A 1 95 ? 15.957 0.846 -17.648 1.00 88.69 95 HIS A O 1
ATOM 785 N N . THR A 1 96 ? 18.044 0.842 -16.820 1.00 92.25 96 THR A N 1
ATOM 786 C CA . THR A 1 96 ? 17.639 0.969 -15.414 1.00 92.25 96 THR A CA 1
ATOM 787 C C . THR A 1 96 ? 16.906 2.286 -15.157 1.00 92.25 96 THR A C 1
ATOM 789 O O . THR A 1 96 ? 15.893 2.296 -14.461 1.00 92.25 96 THR A O 1
ATOM 792 N N . LEU A 1 97 ? 17.360 3.398 -15.742 1.00 92.06 97 LEU A N 1
ATOM 793 C CA . LEU A 1 97 ? 16.681 4.692 -15.618 1.00 92.06 97 LEU A CA 1
ATOM 794 C C . LEU A 1 97 ? 15.279 4.669 -16.241 1.00 92.06 97 LEU A C 1
ATOM 796 O O . LEU A 1 97 ? 14.334 5.154 -15.621 1.00 92.06 97 LEU A O 1
ATOM 800 N N . ALA A 1 98 ? 15.123 4.070 -17.425 1.00 91.06 98 ALA A N 1
ATOM 801 C CA . ALA A 1 98 ? 13.818 3.912 -18.064 1.00 91.06 98 ALA A CA 1
ATOM 802 C C . ALA A 1 98 ? 12.883 3.009 -17.244 1.00 91.06 98 ALA A C 1
ATOM 804 O O . ALA A 1 98 ? 11.703 3.325 -17.076 1.00 91.06 98 ALA A O 1
ATOM 805 N N . PHE A 1 99 ? 13.417 1.920 -16.683 1.00 93.00 99 PHE A N 1
ATOM 806 C CA . PHE A 1 99 ? 12.688 1.044 -15.770 1.00 93.00 99 PHE A CA 1
ATOM 807 C C . PHE A 1 99 ? 12.204 1.794 -14.522 1.00 93.00 99 PHE A C 1
ATOM 809 O O . PHE A 1 99 ? 11.019 1.740 -14.197 1.00 93.00 99 PHE A O 1
ATOM 816 N N . LEU A 1 100 ? 13.087 2.540 -13.850 1.00 93.25 100 LEU A N 1
ATOM 817 C CA . LEU A 1 100 ? 12.744 3.308 -12.650 1.00 93.25 100 LEU A CA 1
ATOM 818 C C . LEU A 1 100 ? 11.734 4.420 -12.942 1.00 93.25 100 LEU A C 1
ATOM 820 O O . LEU A 1 100 ? 10.785 4.583 -12.178 1.00 93.25 100 LEU A O 1
ATOM 824 N N . ALA A 1 101 ? 11.889 5.146 -14.051 1.00 91.19 101 ALA A N 1
ATOM 825 C CA . ALA A 1 101 ? 10.923 6.160 -14.470 1.00 91.19 101 ALA A CA 1
ATOM 826 C C . ALA A 1 101 ? 9.537 5.541 -14.708 1.00 91.19 101 ALA A C 1
ATOM 828 O O . ALA A 1 101 ? 8.528 6.059 -14.226 1.00 91.19 101 ALA A O 1
ATOM 829 N N . GLY A 1 102 ? 9.490 4.389 -15.384 1.00 89.94 102 GLY A N 1
ATOM 830 C CA . GLY A 1 102 ? 8.260 3.629 -15.574 1.00 89.94 102 GLY A CA 1
ATOM 831 C C . GLY A 1 102 ? 7.638 3.173 -14.252 1.00 89.94 102 GLY A C 1
ATOM 832 O O . GLY A 1 102 ? 6.430 3.319 -14.069 1.00 89.94 102 GLY A O 1
ATOM 833 N N . LEU A 1 103 ? 8.448 2.677 -13.311 1.00 91.25 103 LEU A N 1
ATOM 834 C CA . LEU A 1 103 ? 7.977 2.264 -11.987 1.00 91.25 103 LEU A CA 1
ATOM 835 C C . LEU A 1 103 ? 7.456 3.440 -11.154 1.00 91.25 103 LEU A C 1
ATOM 837 O O . LEU A 1 103 ? 6.464 3.282 -10.450 1.00 91.25 103 LEU A O 1
ATOM 841 N N . MET A 1 104 ? 8.092 4.611 -11.235 1.00 91.06 104 MET A N 1
ATOM 842 C CA . MET A 1 104 ? 7.634 5.816 -10.538 1.00 91.06 104 MET A CA 1
ATOM 843 C C . MET A 1 104 ? 6.290 6.309 -11.068 1.00 91.06 104 MET A C 1
ATOM 845 O O . MET A 1 104 ? 5.441 6.721 -10.285 1.00 91.06 104 MET A O 1
ATOM 849 N N . ILE A 1 105 ? 6.078 6.249 -12.385 1.00 90.06 105 ILE A N 1
ATOM 850 C CA . ILE A 1 105 ? 4.780 6.577 -12.984 1.00 90.06 105 ILE A CA 1
ATOM 851 C C . ILE A 1 105 ? 3.744 5.536 -12.563 1.00 90.06 105 ILE A C 1
ATOM 853 O O . ILE A 1 105 ? 2.664 5.904 -12.111 1.00 90.06 105 ILE A O 1
ATOM 857 N N . TRP A 1 106 ? 4.085 4.247 -12.661 1.00 88.12 106 TRP A N 1
ATOM 858 C CA . TRP A 1 106 ? 3.213 3.152 -12.241 1.00 88.12 106 TRP A CA 1
ATOM 859 C C . TRP A 1 106 ? 2.776 3.300 -10.780 1.00 88.12 106 TRP A C 1
ATOM 861 O O . TRP A 1 106 ? 1.597 3.120 -10.479 1.00 88.12 106 TRP A O 1
ATOM 871 N N . SER A 1 107 ? 3.691 3.684 -9.884 1.00 87.06 107 SER A N 1
ATOM 872 C CA . SER A 1 107 ? 3.376 3.836 -8.465 1.00 87.06 107 SER A CA 1
ATOM 873 C C . SER A 1 107 ? 2.381 4.958 -8.184 1.00 87.06 107 SER A C 1
ATOM 875 O O . SER A 1 107 ? 1.600 4.809 -7.263 1.00 87.06 107 SER A O 1
ATOM 877 N N . GLN A 1 108 ? 2.300 6.026 -8.986 1.00 88.31 108 GLN A N 1
ATOM 878 C CA . GLN A 1 108 ? 1.289 7.075 -8.758 1.00 88.31 108 GLN A CA 1
ATOM 879 C C . GLN A 1 108 ? -0.149 6.589 -8.970 1.00 88.31 108 GLN A C 1
ATOM 881 O O . GLN A 1 108 ? -1.084 7.173 -8.432 1.00 88.31 108 GLN A O 1
ATOM 886 N N . PHE A 1 109 ? -0.334 5.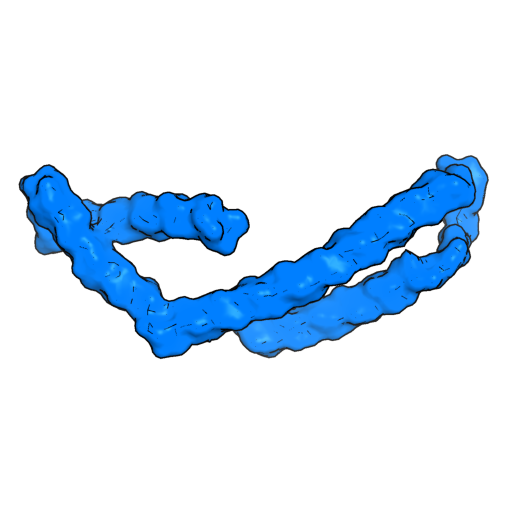543 -9.776 1.00 79.31 109 PHE A N 1
ATOM 887 C CA . PHE A 1 109 ? -1.649 4.953 -10.027 1.00 79.31 109 PHE A CA 1
ATOM 888 C C . PHE A 1 109 ? -1.994 3.827 -9.048 1.00 79.31 109 PHE A C 1
ATOM 890 O O . PHE A 1 109 ? -3.151 3.421 -8.980 1.00 79.31 109 PHE A O 1
ATOM 897 N N . TRP A 1 110 ? -0.993 3.303 -8.337 1.00 65.62 110 TRP A N 1
ATOM 898 C CA . TRP A 1 110 ? -1.101 2.092 -7.523 1.00 65.62 110 TRP A CA 1
ATOM 899 C C . TRP A 1 110 ? -0.748 2.282 -6.038 1.00 65.62 110 TRP A C 1
ATOM 901 O O . TRP A 1 110 ? -0.985 1.353 -5.268 1.00 65.62 110 TRP A O 1
ATOM 911 N N . ALA A 1 111 ? -0.183 3.429 -5.645 1.00 51.03 111 ALA A N 1
ATOM 912 C CA . ALA A 1 111 ? 0.161 3.786 -4.266 1.00 51.03 111 ALA A CA 1
ATOM 913 C C . ALA A 1 111 ? -0.920 4.638 -3.592 1.00 51.03 111 ALA A C 1
ATOM 915 O O . ALA A 1 111 ? -1.553 5.466 -4.286 1.00 51.03 111 ALA A O 1
#

pLDDT: mean 88.62, std 7.02, range [51.03, 96.38]

Radius of gyration: 22.73 Å; chains: 1; bounding box: 42×32×64 Å

Organism: NCBI:txid97028

Foldseek 3Di:
DVVVLVVVVVVLVVVLVVLPDLDDDPVCVPVDDSVRSVVVSVVVNVVSVVVVVVSVVVVVVVCVCVVVVVLVVLLVCLLVVCVVVVHDSVPVVSSVVSSVVVVVVVVVVVD

Sequence (111 aa):
MILMYIFESYLDLRQHAALKLPTLPKSLEGVISQEKFEKSRAYSLDKSHFHFVHAFVTIMTDATILYFRVLPWFWKKSEGLVTLAGLNAENEILHTLAFLAGLMIWSQFWA

InterPro domains:
  IPR032456 CAAX prenyl protease 1, N-terminal [PF16491] (15-109)

Secondary structure (DSSP, 8-state):
-HHHHHHHHHHHHHHHHHHT--PPPTTTBTTB-HHHHHHHHHHHHHHHHHHHHHHHHHHHHHHHHHHTTHHHHHHHHHHHHHHHTT--TT-HHHHHHHHHHHHHHHHHHH-